Protein AF-A0A7S4PM64-F1 (afdb_monomer_lite)

Foldseek 3Di:
DVVQLVVLLVVDDADPALLRLCVLVVVPPLADNVVVVCLQVVQLVVCVVACCDPVHVVFDPPQDSRLVSLVVSCPDVVVPLVVQQVCQVPPCQCVDDVNDVHRDVSNSSNSNSVSSNVVSVVSGDPVPDDDDDDDDDDPDCDPDPVDRDVCVVCVPPD

Radius of gyration: 18.23 Å; chains: 1; bounding box: 45×46×38 Å

Secondary structure (DSSP, 8-state):
-HHHHHHHHHHSPPPSSHHHHHGGGGG-TT--HHHHHHHHHHHHHHHTTTSS-TTTT---TTS-HHHHHHHHHTT-SSS-HHHHHHHHHH-GGGGSTT--SSPPHHHHHHHHHHHHHHHHHHTS-GGG---S------S---SBTTB--HHHHTTT--

Sequence (158 aa):
WMRSLSKAMEETELPATLLDAVQPLERFPEIDMDILTFVVKSKSSEWQEVLHDPQHFNLPQSYRIDFAVCIHVYTLSDPPVFAIINREMFNRDRRQVGGGRSISPALGACLPYIKFLREALRALPQRFKYKGEARRGVKWVYPSPDHHNPTSHFKTGR

Organism: Guillardia theta (NCBI:txid55529)

pLDDT: mean 88.34, std 13.99, range [43.81, 98.62]

Structure (mmCIF, N/CA/C/O backbone):
data_AF-A0A7S4PM64-F1
#
_entry.id   AF-A0A7S4PM64-F1
#
loop_
_atom_site.group_PDB
_atom_site.id
_atom_site.type_symbol
_atom_site.label_atom_id
_atom_site.label_alt_id
_atom_site.label_comp_id
_atom_site.label_asym_id
_atom_site.label_entity_id
_atom_site.label_seq_id
_atom_site.pdbx_PDB_ins_code
_atom_site.Cartn_x
_atom_site.Cartn_y
_atom_site.Cartn_z
_atom_site.occupancy
_atom_site.B_iso_or_equiv
_atom_site.auth_seq_id
_atom_site.auth_comp_id
_atom_site.auth_asym_id
_atom_site.auth_atom_id
_atom_site.pdbx_PDB_model_num
ATOM 1 N N . TRP A 1 1 ? 21.235 0.755 -3.856 1.00 75.88 1 TRP A N 1
ATOM 2 C CA . TRP A 1 1 ? 19.833 0.331 -3.994 1.00 75.88 1 TRP A CA 1
ATOM 3 C C . TRP A 1 1 ? 19.060 0.504 -2.700 1.00 75.88 1 TRP A C 1
ATOM 5 O O . TRP A 1 1 ? 18.390 1.512 -2.602 1.00 75.88 1 TRP A O 1
ATOM 15 N N . MET A 1 2 ? 19.189 -0.376 -1.694 1.00 80.19 2 MET A N 1
ATOM 16 C CA . MET A 1 2 ? 18.400 -0.261 -0.452 1.00 80.19 2 MET A CA 1
ATOM 17 C C . MET A 1 2 ? 18.542 1.118 0.212 1.00 80.19 2 MET A C 1
ATOM 19 O O . MET A 1 2 ? 17.534 1.740 0.492 1.00 80.19 2 MET A O 1
ATOM 23 N N . ARG A 1 3 ? 19.767 1.658 0.333 1.00 82.88 3 ARG A N 1
ATOM 24 C CA . ARG A 1 3 ? 19.990 3.037 0.819 1.00 82.88 3 ARG A CA 1
ATOM 25 C C . ARG A 1 3 ? 19.279 4.106 -0.024 1.00 82.88 3 ARG A C 1
ATOM 27 O O . ARG A 1 3 ? 18.698 5.025 0.527 1.00 82.88 3 ARG A O 1
ATOM 34 N N . SER A 1 4 ? 19.319 3.977 -1.350 1.00 85.31 4 SER A N 1
ATOM 35 C CA . SER A 1 4 ? 18.677 4.908 -2.290 1.00 85.31 4 SER A CA 1
ATOM 36 C C . SER A 1 4 ? 17.152 4.860 -2.180 1.00 85.31 4 SER A C 1
ATOM 38 O O . SER A 1 4 ? 16.509 5.899 -2.182 1.00 85.31 4 SER A O 1
ATOM 40 N N . LEU A 1 5 ? 16.588 3.658 -2.039 1.00 86.44 5 LEU A N 1
ATOM 41 C CA . LEU A 1 5 ? 15.161 3.450 -1.819 1.00 86.44 5 LEU A CA 1
ATOM 42 C C . LEU A 1 5 ? 14.722 3.974 -0.451 1.00 86.44 5 LEU A C 1
ATOM 44 O O . LEU A 1 5 ? 13.712 4.658 -0.376 1.00 86.44 5 LEU A O 1
ATOM 48 N N . SER A 1 6 ? 15.481 3.697 0.614 1.00 88.44 6 SER A N 1
ATOM 49 C CA . SER A 1 6 ? 15.210 4.243 1.948 1.00 88.44 6 SER A CA 1
ATOM 50 C C . SER A 1 6 ? 15.202 5.767 1.929 1.00 88.44 6 SER A C 1
ATOM 52 O O . SER A 1 6 ? 14.233 6.357 2.387 1.00 88.44 6 SER A O 1
ATOM 54 N N . LYS A 1 7 ? 16.219 6.384 1.313 1.00 90.69 7 LYS A N 1
ATOM 55 C CA . LYS A 1 7 ? 16.294 7.837 1.150 1.00 90.69 7 LYS A CA 1
ATOM 56 C C . LYS A 1 7 ? 15.086 8.384 0.380 1.00 90.69 7 LYS A C 1
ATOM 58 O O . LYS A 1 7 ? 14.414 9.276 0.873 1.00 90.69 7 LYS A O 1
ATOM 63 N N . ALA A 1 8 ? 14.742 7.797 -0.766 1.00 91.31 8 ALA A N 1
ATOM 64 C CA . ALA A 1 8 ? 13.588 8.240 -1.549 1.00 91.31 8 ALA A CA 1
ATOM 65 C C . ALA A 1 8 ? 12.256 8.084 -0.790 1.00 91.31 8 ALA A C 1
ATOM 67 O O . ALA A 1 8 ? 11.382 8.940 -0.874 1.00 91.31 8 ALA A O 1
ATOM 68 N N . MET A 1 9 ? 12.105 7.014 -0.007 1.00 92.44 9 MET A N 1
ATOM 69 C CA . MET A 1 9 ? 10.951 6.797 0.873 1.00 92.44 9 MET A CA 1
ATOM 70 C C . MET A 1 9 ? 10.895 7.792 2.041 1.00 92.44 9 MET A C 1
ATOM 72 O O . MET A 1 9 ? 9.814 8.123 2.528 1.00 92.44 9 MET A O 1
ATOM 76 N N . GLU A 1 10 ? 12.044 8.234 2.548 1.00 93.12 10 GLU A N 1
ATOM 77 C CA . GLU A 1 10 ? 12.127 9.284 3.566 1.00 93.12 10 GLU A CA 1
ATOM 78 C C . GLU A 1 10 ? 11.727 10.638 2.973 1.00 93.12 10 GLU A C 1
ATOM 80 O O . GLU A 1 10 ? 10.870 11.299 3.554 1.00 93.12 10 GLU A O 1
ATOM 85 N N . GLU A 1 11 ? 12.249 10.973 1.789 1.00 94.62 11 GLU A N 1
ATOM 86 C CA . GLU A 1 11 ? 11.991 12.223 1.058 1.00 94.62 11 GLU A CA 1
ATOM 87 C C . GLU A 1 11 ? 10.564 12.337 0.496 1.00 94.62 11 GLU A C 1
ATOM 89 O O . GLU A 1 11 ? 10.039 13.439 0.387 1.00 94.62 11 GLU A O 1
ATOM 94 N N . THR A 1 12 ? 9.916 11.221 0.151 1.00 95.94 12 THR A N 1
ATOM 95 C CA . THR A 1 12 ? 8.521 11.220 -0.327 1.00 95.94 12 THR A CA 1
ATOM 96 C C . THR A 1 12 ? 7.596 11.682 0.791 1.00 95.94 12 THR A C 1
ATOM 98 O O . THR A 1 12 ? 7.616 11.081 1.856 1.00 95.94 12 THR A O 1
ATOM 101 N N . GLU A 1 13 ? 6.755 12.691 0.602 1.00 96.88 13 GLU A N 1
ATOM 102 C CA . GLU A 1 13 ? 5.792 13.100 1.632 1.00 96.88 13 GLU A CA 1
ATOM 103 C C . GLU A 1 13 ? 4.777 11.979 1.929 1.00 96.88 13 GLU A C 1
ATOM 105 O O . GLU A 1 13 ? 4.426 11.201 1.043 1.00 96.88 13 GLU A O 1
ATOM 110 N N . LEU A 1 14 ? 4.343 11.833 3.189 1.00 97.31 14 LEU A N 1
ATOM 111 C CA . LEU A 1 14 ? 3.277 10.881 3.516 1.00 97.31 14 LEU A CA 1
ATOM 112 C C . LEU A 1 14 ? 1.940 11.476 3.050 1.00 97.31 14 LEU A C 1
ATOM 114 O O . LEU A 1 14 ? 1.561 12.518 3.582 1.00 97.31 14 LEU A O 1
ATOM 118 N N . PRO A 1 15 ? 1.203 10.822 2.134 1.00 98.00 15 PRO A N 1
ATOM 119 C CA . PRO A 1 15 ? -0.078 11.347 1.677 1.00 98.00 15 PRO A CA 1
ATOM 120 C C . PRO A 1 15 ? -1.088 11.504 2.819 1.00 98.00 15 PRO A C 1
ATOM 122 O O . PRO A 1 15 ? -1.127 10.692 3.753 1.00 98.00 15 PRO A O 1
ATOM 125 N N . ALA A 1 16 ? -1.923 12.542 2.732 1.00 97.25 16 ALA A N 1
ATOM 126 C CA . ALA A 1 16 ? -2.950 12.814 3.730 1.00 97.25 16 ALA A CA 1
ATOM 127 C C . ALA A 1 16 ? -4.062 11.762 3.691 1.00 97.25 16 ALA A C 1
ATOM 129 O O . ALA A 1 16 ? -4.525 11.351 4.753 1.00 97.25 16 ALA A O 1
ATOM 130 N N . THR A 1 17 ? -4.431 11.272 2.505 1.00 98.25 17 THR A N 1
ATOM 131 C CA . THR A 1 17 ? -5.464 10.242 2.310 1.00 98.25 17 THR A CA 1
ATOM 132 C C . THR A 1 17 ? -4.972 9.077 1.451 1.00 98.25 17 THR A C 1
ATOM 134 O O . THR A 1 17 ? -3.955 9.175 0.760 1.00 98.25 17 THR A O 1
ATOM 137 N N . LEU A 1 18 ? -5.707 7.959 1.462 1.00 98.38 18 LEU A N 1
ATOM 138 C CA . LEU A 1 18 ? -5.435 6.852 0.537 1.00 98.38 18 LEU A CA 1
ATOM 139 C C . LEU A 1 18 ? -5.659 7.256 -0.928 1.00 98.38 18 LEU A C 1
ATOM 141 O O . LEU A 1 18 ? -4.922 6.790 -1.792 1.00 98.38 18 LEU A O 1
ATOM 145 N N . LEU A 1 19 ? -6.631 8.131 -1.211 1.00 98.19 19 LEU A N 1
ATOM 146 C CA . LEU A 1 19 ? -6.881 8.628 -2.569 1.00 98.19 19 LEU A CA 1
ATOM 147 C C . LEU A 1 19 ? -5.667 9.393 -3.111 1.00 98.19 19 LEU A C 1
ATOM 149 O O . LEU A 1 19 ? -5.223 9.117 -4.223 1.00 98.19 19 LEU A O 1
ATOM 153 N N . ASP A 1 20 ? -5.058 10.250 -2.290 1.00 98.31 20 ASP A N 1
ATOM 154 C CA . ASP A 1 20 ? -3.814 10.946 -2.649 1.00 98.31 20 ASP A CA 1
ATOM 155 C C . ASP A 1 20 ? -2.657 9.960 -2.865 1.00 98.31 20 ASP A C 1
ATOM 157 O O . ASP A 1 20 ? -1.811 10.147 -3.738 1.00 98.31 20 ASP A O 1
ATOM 161 N N . ALA A 1 21 ? -2.615 8.878 -2.080 1.00 98.31 21 ALA A N 1
ATOM 162 C CA . ALA A 1 21 ? -1.576 7.862 -2.193 1.00 98.31 21 ALA A CA 1
ATOM 163 C C . ALA A 1 21 ? -1.682 7.029 -3.480 1.00 98.31 21 ALA A C 1
ATOM 165 O O . ALA A 1 21 ? -0.654 6.574 -3.984 1.00 98.31 21 ALA A O 1
ATOM 166 N N . VAL A 1 22 ? -2.897 6.812 -4.001 1.00 98.12 22 VAL A N 1
ATOM 167 C CA . VAL A 1 22 ? -3.123 6.060 -5.247 1.00 98.12 22 VAL A CA 1
ATOM 168 C C . VAL A 1 22 ? -3.148 6.937 -6.494 1.00 98.12 22 VAL A C 1
ATOM 170 O O . VAL A 1 22 ? -2.935 6.402 -7.574 1.00 98.12 22 VAL A O 1
ATOM 173 N N . GLN A 1 23 ? -3.371 8.250 -6.379 1.00 98.06 23 GLN A N 1
ATOM 174 C CA . GLN A 1 23 ? -3.487 9.152 -7.533 1.00 98.06 23 GLN A CA 1
ATOM 175 C C . GLN A 1 23 ? -2.317 9.020 -8.530 1.00 98.06 23 GLN A C 1
ATOM 177 O O . GLN A 1 23 ? -2.584 8.840 -9.718 1.00 98.06 23 GLN A O 1
ATOM 182 N N . PRO A 1 24 ? -1.039 8.95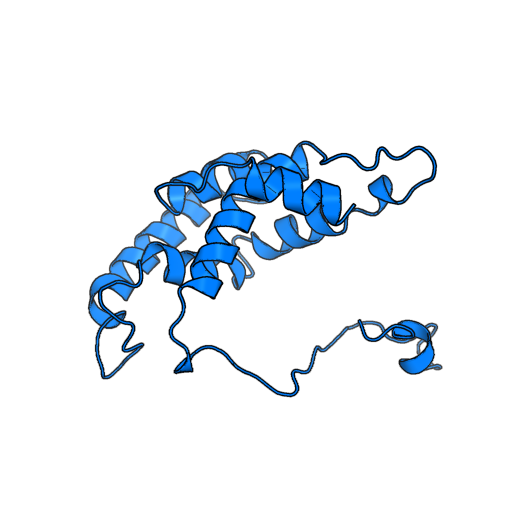9 -8.101 1.00 98.12 24 PRO A N 1
ATOM 183 C CA . PRO A 1 24 ? 0.079 8.831 -9.038 1.00 98.12 24 PRO A CA 1
ATOM 184 C C . PRO A 1 24 ? 0.120 7.498 -9.796 1.00 98.12 24 PRO A C 1
ATOM 186 O O . PRO A 1 24 ? 0.922 7.344 -10.721 1.00 98.12 24 PRO A O 1
ATOM 189 N N . LEU A 1 25 ? -0.698 6.517 -9.402 1.00 97.75 25 LEU A N 1
ATOM 190 C CA . LEU A 1 25 ? -0.805 5.233 -10.082 1.00 97.75 25 LEU A CA 1
ATOM 191 C C . LEU A 1 25 ? -1.595 5.318 -11.400 1.00 97.75 25 LEU A C 1
ATOM 193 O O . LEU A 1 25 ? -1.493 4.393 -12.200 1.00 97.75 25 LEU A O 1
ATOM 197 N N . GLU A 1 26 ? -2.277 6.434 -11.683 1.00 97.31 26 GLU A N 1
ATOM 198 C CA . GLU A 1 26 ? -2.982 6.689 -12.956 1.00 97.31 26 GLU A CA 1
ATOM 199 C C . GLU A 1 26 ? -2.088 6.526 -14.197 1.00 97.31 26 GLU A C 1
ATOM 201 O O . GLU A 1 26 ? -2.549 6.244 -15.298 1.00 97.31 26 GLU A O 1
ATOM 206 N N . ARG A 1 27 ? -0.771 6.671 -14.018 1.00 96.81 27 ARG A N 1
ATOM 207 C CA . ARG A 1 27 ? 0.229 6.477 -15.073 1.00 96.81 27 ARG A CA 1
ATOM 208 C C . ARG A 1 27 ? 0.323 5.036 -15.585 1.00 96.81 27 ARG A C 1
ATOM 210 O O . ARG A 1 27 ? 1.017 4.803 -16.576 1.00 96.81 27 ARG A O 1
ATOM 217 N N . PHE A 1 28 ? -0.195 4.065 -14.832 1.00 97.25 28 PHE A N 1
ATOM 218 C CA . PHE A 1 28 ? -0.090 2.648 -15.157 1.00 97.25 28 PHE A CA 1
ATOM 219 C C . PHE A 1 28 ? -1.366 2.235 -15.893 1.00 97.25 28 PHE A C 1
ATOM 221 O O . PHE A 1 28 ? -2.425 2.224 -15.271 1.00 97.25 28 PHE A O 1
ATOM 228 N N . PRO A 1 29 ? -1.292 1.882 -17.189 1.00 96.38 29 PRO A N 1
ATOM 229 C CA . PRO A 1 29 ? -2.4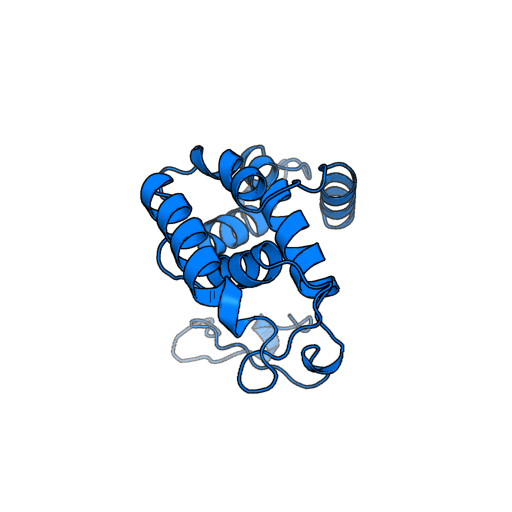79 1.554 -17.979 1.00 96.38 29 PRO A CA 1
ATOM 230 C C . PRO A 1 29 ? -3.229 0.317 -17.466 1.00 96.38 29 PRO A C 1
ATOM 232 O O . PRO A 1 29 ? -4.369 0.091 -17.851 1.00 96.38 29 PRO A O 1
ATOM 235 N N . GLU A 1 30 ? -2.599 -0.501 -16.620 1.00 96.56 30 GLU A N 1
ATOM 236 C CA . GLU A 1 30 ? -3.227 -1.665 -15.995 1.00 96.56 30 GLU A CA 1
ATOM 237 C C . GLU A 1 30 ? -4.077 -1.317 -14.761 1.00 96.56 30 GLU A C 1
ATOM 239 O O . GLU A 1 30 ? -4.707 -2.211 -14.198 1.00 96.56 30 GLU A O 1
ATOM 244 N N . ILE A 1 31 ? -4.076 -0.057 -14.307 1.00 96.62 31 ILE A N 1
ATOM 245 C CA . ILE A 1 31 ? -4.942 0.415 -13.222 1.00 96.62 31 ILE A CA 1
ATOM 246 C C . ILE A 1 31 ? -6.077 1.230 -13.818 1.00 96.62 31 ILE A C 1
ATOM 248 O O . ILE A 1 31 ? -5.887 2.351 -14.286 1.00 96.62 31 ILE A O 1
ATOM 252 N N . ASP A 1 32 ? -7.281 0.686 -13.704 1.00 97.50 32 ASP A N 1
ATOM 253 C CA . ASP A 1 32 ? -8.498 1.466 -13.845 1.00 97.50 32 ASP A CA 1
ATOM 254 C C . ASP A 1 32 ? -8.693 2.314 -12.574 1.00 97.50 32 ASP A C 1
ATOM 256 O O . ASP A 1 32 ? -8.976 1.800 -11.484 1.00 97.50 32 ASP A O 1
ATOM 260 N N . MET A 1 33 ? -8.479 3.625 -12.704 1.00 97.62 33 MET A N 1
ATOM 261 C CA . MET A 1 33 ? -8.570 4.563 -11.583 1.00 97.62 33 MET A CA 1
ATOM 262 C C . MET A 1 33 ? -10.003 4.762 -11.085 1.00 97.62 33 MET A C 1
ATOM 264 O O . MET A 1 33 ? -10.180 5.070 -9.901 1.00 97.62 33 MET A O 1
ATOM 268 N N . ASP A 1 34 ? -11.016 4.550 -11.927 1.00 97.94 34 ASP A N 1
ATOM 269 C CA . ASP A 1 34 ? -12.418 4.657 -11.525 1.00 97.94 34 ASP A CA 1
ATOM 270 C C . ASP A 1 34 ? -12.801 3.460 -10.655 1.00 97.94 34 ASP A C 1
ATOM 272 O O . ASP A 1 34 ? -13.354 3.636 -9.564 1.00 97.94 34 ASP A O 1
ATOM 276 N N . ILE A 1 35 ? -12.405 2.251 -11.070 1.00 97.69 35 ILE A N 1
ATOM 277 C CA . ILE A 1 35 ? -12.575 1.032 -10.269 1.00 97.69 35 ILE A CA 1
ATOM 278 C C . ILE A 1 35 ? -11.803 1.149 -8.953 1.00 97.69 35 ILE A C 1
ATOM 280 O O . ILE A 1 35 ? -12.364 0.894 -7.885 1.00 97.69 35 ILE A O 1
ATOM 284 N N . LEU A 1 36 ? -10.537 1.578 -8.989 1.00 98.19 36 LEU A N 1
ATOM 285 C CA . LEU A 1 36 ? -9.732 1.730 -7.776 1.00 98.19 36 LEU A CA 1
ATOM 286 C C . LEU A 1 36 ? -10.344 2.750 -6.807 1.00 98.19 36 LEU A C 1
ATOM 288 O O . LEU A 1 36 ? -10.457 2.477 -5.609 1.00 98.19 36 LEU A O 1
ATOM 292 N N . THR A 1 37 ? -10.792 3.898 -7.312 1.00 98.06 37 THR A N 1
ATOM 293 C CA . THR A 1 37 ? -11.452 4.924 -6.495 1.00 98.06 37 THR A CA 1
ATOM 294 C C . THR A 1 37 ? -12.765 4.411 -5.910 1.00 98.06 37 THR A C 1
ATOM 296 O O . THR A 1 37 ? -13.056 4.664 -4.737 1.00 98.06 37 THR A O 1
ATOM 299 N N . PHE A 1 38 ? -13.551 3.673 -6.697 1.00 98.19 38 PHE A N 1
ATOM 300 C CA . PHE A 1 38 ? -14.783 3.046 -6.232 1.00 98.19 38 PHE A CA 1
ATOM 301 C C . PHE A 1 38 ? -14.513 2.044 -5.105 1.00 98.19 38 PHE A C 1
ATOM 303 O O . PHE A 1 38 ? -15.152 2.135 -4.058 1.00 98.19 38 PHE A O 1
ATOM 310 N N . VAL A 1 39 ? -13.532 1.150 -5.270 1.00 98.19 39 VAL A N 1
ATOM 311 C CA . VAL A 1 39 ? -13.133 0.174 -4.242 1.00 98.19 39 VAL A CA 1
ATOM 312 C C . VAL A 1 39 ? -12.723 0.878 -2.952 1.00 98.19 39 VAL A C 1
ATOM 314 O O . VAL A 1 39 ? -13.204 0.507 -1.882 1.00 98.19 39 VAL A O 1
ATOM 317 N N . VAL A 1 40 ? -11.883 1.917 -3.043 1.00 98.31 40 VAL A N 1
ATOM 318 C CA . VAL A 1 40 ? -11.449 2.692 -1.871 1.00 98.31 40 VAL A CA 1
ATOM 319 C C . VAL A 1 40 ? -12.652 3.291 -1.143 1.00 98.31 40 VAL A C 1
ATOM 321 O O . VAL A 1 40 ? -12.803 3.084 0.058 1.00 98.31 40 VAL A O 1
ATOM 324 N N . LYS A 1 41 ? -13.547 3.985 -1.856 1.00 98.12 41 LYS A N 1
ATOM 325 C CA . LYS A 1 41 ? -14.719 4.634 -1.247 1.00 98.12 41 LYS A CA 1
ATOM 326 C C . LYS A 1 41 ? -15.711 3.627 -0.668 1.00 98.12 41 LYS A C 1
ATOM 328 O O . LYS A 1 41 ? -16.176 3.808 0.455 1.00 98.12 41 LYS A O 1
ATOM 333 N N . SER A 1 42 ? -16.018 2.570 -1.418 1.00 97.56 42 SER A N 1
ATOM 334 C CA . SER A 1 42 ? -16.960 1.531 -1.004 1.00 97.56 42 SER A CA 1
ATOM 335 C C . SER A 1 42 ? -16.467 0.818 0.254 1.00 97.56 42 SER A C 1
ATOM 337 O O . SER A 1 42 ? -17.219 0.715 1.221 1.00 97.56 42 SER A O 1
ATOM 339 N N . LYS A 1 43 ? -15.187 0.422 0.298 1.00 97.56 43 LYS A N 1
ATOM 340 C CA . LYS A 1 43 ? -14.613 -0.235 1.479 1.00 97.56 43 LYS A CA 1
ATOM 341 C C . LYS A 1 43 ? -14.455 0.694 2.670 1.00 97.56 43 LYS A C 1
ATOM 343 O O . LYS A 1 43 ? -14.706 0.259 3.789 1.00 97.56 43 LYS A O 1
ATOM 348 N N . SER A 1 44 ? -14.116 1.964 2.454 1.00 97.25 44 SER A N 1
ATOM 349 C CA . SER A 1 44 ? -14.147 2.951 3.535 1.00 97.25 44 SER A CA 1
ATOM 350 C C . SER A 1 44 ? -15.556 3.098 4.118 1.00 97.25 44 SER A C 1
ATOM 352 O O 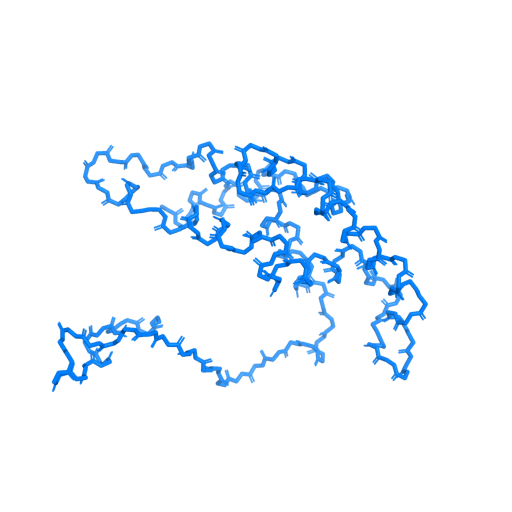. SER A 1 44 ? -15.706 3.110 5.331 1.00 97.25 44 SER A O 1
ATOM 354 N N . SER A 1 45 ? -16.605 3.142 3.293 1.00 97.25 45 SER A N 1
ATOM 355 C CA . SER A 1 45 ? -17.979 3.215 3.809 1.00 97.25 45 SER A CA 1
ATOM 356 C C . SER A 1 45 ? -18.389 1.944 4.558 1.00 97.25 45 SER A C 1
ATOM 358 O O . SER A 1 45 ? -18.965 2.037 5.635 1.00 97.25 45 SER A O 1
ATOM 360 N N . GLU A 1 46 ? -18.082 0.764 4.012 1.00 96.25 46 GLU A N 1
ATOM 361 C CA . GLU A 1 46 ? -18.400 -0.531 4.631 1.00 96.25 46 GLU A CA 1
ATOM 362 C C . GLU A 1 46 ? -17.720 -0.687 5.996 1.00 96.25 46 GLU A C 1
ATOM 364 O O . GLU A 1 46 ? -18.320 -1.176 6.949 1.00 96.25 46 GLU A O 1
ATOM 369 N N . TRP A 1 47 ? -16.454 -0.279 6.104 1.00 97.38 47 TRP A N 1
ATOM 370 C CA . TRP A 1 47 ? -15.665 -0.514 7.312 1.00 97.38 47 TRP A CA 1
ATOM 371 C C . TRP A 1 47 ? -15.791 0.575 8.363 1.00 97.38 47 TRP A C 1
ATOM 373 O O . TRP A 1 47 ? -15.352 0.358 9.490 1.00 97.38 47 TRP A O 1
ATOM 383 N N . GLN A 1 48 ? -16.420 1.706 8.048 1.00 94.75 48 GLN A N 1
ATOM 384 C CA . GLN A 1 48 ? -16.576 2.816 8.985 1.00 94.75 48 GLN A CA 1
ATOM 385 C C . GLN A 1 48 ? -17.247 2.393 10.298 1.00 94.75 48 GLN A C 1
ATOM 387 O O . GLN A 1 48 ? -16.851 2.864 11.363 1.00 94.75 48 GLN A O 1
ATOM 392 N N . GLU A 1 49 ? -18.205 1.470 10.233 1.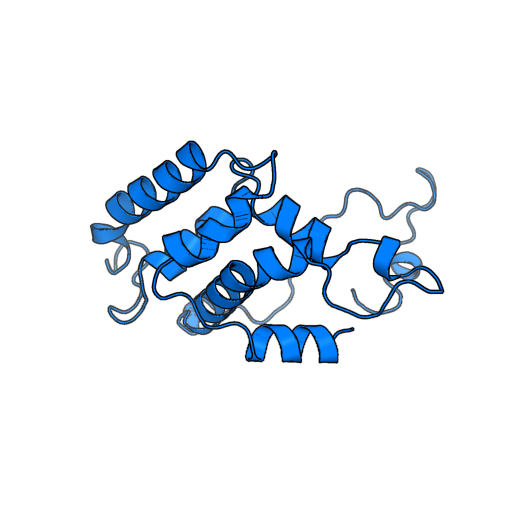00 89.69 49 GLU A N 1
ATOM 393 C CA . GLU A 1 49 ? -18.959 1.007 11.402 1.00 89.69 49 GLU A CA 1
ATOM 394 C C . GLU A 1 49 ? -18.306 -0.191 12.107 1.00 89.69 49 GLU A C 1
ATOM 396 O O . GLU A 1 49 ? -18.461 -0.357 13.315 1.00 89.69 49 GLU A O 1
ATOM 401 N N . VAL A 1 50 ? -17.524 -1.005 11.387 1.00 95.19 50 VAL A N 1
ATOM 402 C CA . VAL A 1 50 ? -16.989 -2.277 11.911 1.00 95.19 50 VAL A CA 1
ATOM 403 C C . VAL A 1 50 ? -15.500 -2.239 12.265 1.00 95.19 50 VAL A C 1
ATOM 405 O O . VAL A 1 50 ? -15.012 -3.118 12.976 1.00 95.19 50 VAL A O 1
ATOM 408 N N . LEU A 1 51 ? -14.744 -1.233 11.805 1.00 95.81 51 LEU A N 1
ATOM 409 C CA . LEU A 1 51 ? -13.291 -1.156 12.016 1.00 95.81 51 LEU A CA 1
ATOM 410 C C . LEU A 1 51 ? -12.918 -1.147 13.503 1.00 95.81 51 LEU A C 1
ATOM 412 O O . LEU A 1 51 ? -11.940 -1.775 13.916 1.00 95.81 51 LEU A O 1
ATOM 416 N N . HIS A 1 52 ? -13.714 -0.446 14.305 1.00 96.06 52 HIS A N 1
ATOM 417 C CA . HIS A 1 52 ? -13.476 -0.258 15.734 1.00 96.06 52 HIS A CA 1
ATOM 418 C C . HIS A 1 52 ? -14.377 -1.117 16.620 1.00 96.06 52 HIS A C 1
ATOM 420 O O . HIS A 1 52 ? -14.224 -1.099 17.841 1.00 96.06 52 HIS A O 1
ATOM 426 N N . ASP A 1 53 ? -15.297 -1.873 16.022 1.00 95.62 53 ASP A N 1
ATOM 427 C CA . ASP A 1 53 ? -16.214 -2.735 16.754 1.00 95.62 53 ASP A CA 1
ATOM 428 C C . ASP A 1 53 ? -15.440 -3.894 17.419 1.00 95.62 53 ASP A C 1
ATOM 430 O O . ASP A 1 53 ? -14.739 -4.643 16.723 1.00 95.62 53 ASP A O 1
ATOM 434 N N . PRO A 1 54 ? -15.556 -4.075 18.751 1.00 93.44 54 PRO A N 1
ATOM 435 C CA . PRO A 1 54 ? -14.960 -5.192 19.478 1.00 93.44 54 PRO A CA 1
ATOM 436 C C . PRO A 1 54 ? -15.328 -6.586 18.956 1.00 93.44 54 PRO A C 1
ATOM 438 O O . PRO A 1 54 ? -14.556 -7.519 19.181 1.00 93.44 54 PRO A O 1
ATOM 441 N N . GLN A 1 55 ? -16.473 -6.734 18.282 1.00 94.75 55 GLN A N 1
ATOM 442 C CA . GLN A 1 55 ? -16.938 -7.999 17.700 1.00 94.75 55 GLN A CA 1
ATOM 443 C C . GLN A 1 55 ? -16.365 -8.276 16.300 1.00 94.75 55 GLN A C 1
ATOM 445 O O . GLN A 1 55 ? -16.481 -9.395 15.804 1.00 94.75 55 GLN A O 1
ATOM 450 N N . HIS A 1 56 ? -15.716 -7.284 15.686 1.00 94.31 56 HIS A N 1
ATOM 451 C CA . HIS A 1 56 ? -15.127 -7.370 14.352 1.00 94.31 56 HIS A CA 1
ATOM 452 C C . HIS A 1 56 ? -13.602 -7.178 14.417 1.00 94.31 56 HIS A C 1
ATOM 454 O O . HIS A 1 56 ? -12.886 -7.974 15.028 1.00 94.31 56 HIS A O 1
ATOM 460 N N . PHE A 1 57 ? -13.067 -6.131 13.780 1.00 93.19 57 PHE A N 1
ATOM 461 C CA . PHE A 1 57 ? -11.626 -5.874 13.737 1.00 93.19 57 PHE A CA 1
ATOM 462 C C . PHE A 1 57 ? -11.084 -5.356 15.076 1.00 93.19 57 PHE A C 1
ATOM 464 O O . PHE A 1 57 ? -9.896 -5.527 15.379 1.00 93.19 57 PHE A O 1
ATOM 471 N N . ASN A 1 58 ? -11.938 -4.725 15.892 1.00 95.94 58 ASN A N 1
ATOM 472 C CA . ASN A 1 58 ? -11.608 -4.195 17.214 1.00 95.94 58 ASN A CA 1
ATOM 473 C C . ASN A 1 58 ? -10.454 -3.163 17.192 1.00 95.94 58 ASN A C 1
ATOM 475 O O . ASN A 1 58 ? -9.808 -2.929 18.212 1.00 95.94 58 ASN A O 1
ATOM 479 N N . LEU A 1 59 ? -10.091 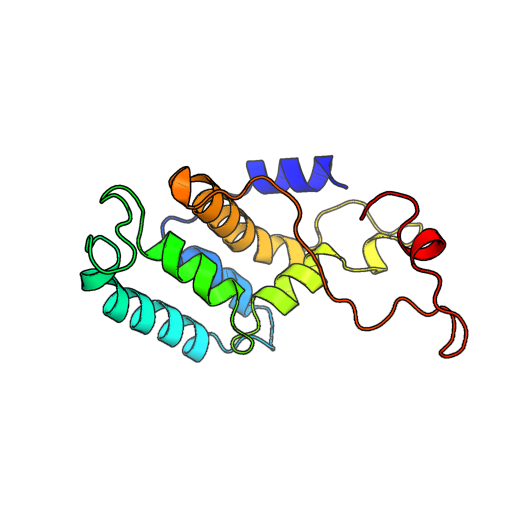-2.575 16.046 1.00 96.19 59 LEU A N 1
ATOM 480 C CA . LEU A 1 59 ? -8.928 -1.682 15.954 1.00 96.19 59 LEU A CA 1
ATOM 481 C C . LEU A 1 59 ? -9.134 -0.426 16.818 1.00 96.19 59 LEU A C 1
ATOM 483 O O . LEU A 1 59 ? -10.262 0.043 16.961 1.00 96.19 59 LEU A O 1
ATOM 487 N N . PRO A 1 60 ? -8.070 0.149 17.410 1.00 95.75 60 PRO A N 1
ATOM 488 C CA . PRO A 1 60 ? -8.216 1.340 18.238 1.00 95.75 60 PRO A CA 1
ATOM 489 C C . PRO A 1 60 ? -8.746 2.509 17.403 1.00 95.75 60 PRO A C 1
ATOM 491 O O . PRO A 1 60 ? -8.425 2.609 16.223 1.00 95.75 60 PRO A O 1
ATOM 494 N N . GLN A 1 61 ? -9.487 3.425 18.031 1.00 94.19 61 GLN A N 1
ATOM 495 C CA . GLN A 1 61 ? -10.050 4.624 17.382 1.00 94.19 61 GLN A CA 1
ATOM 496 C C . GLN A 1 61 ? -8.985 5.526 16.729 1.00 94.19 61 GLN A C 1
ATOM 498 O O . GLN A 1 61 ? -9.279 6.319 15.845 1.00 94.19 61 GLN A O 1
ATOM 503 N N . SER A 1 62 ? -7.722 5.402 17.147 1.00 94.81 62 SER A N 1
ATOM 504 C CA . SER A 1 62 ? -6.588 6.097 16.531 1.00 94.81 62 SER A CA 1
ATOM 505 C C . SER A 1 62 ? -6.110 5.469 15.216 1.00 94.81 62 SER A C 1
ATOM 507 O O . SER A 1 62 ? -5.329 6.091 14.494 1.00 94.81 62 SER A O 1
ATOM 509 N N . TYR A 1 63 ? -6.527 4.240 14.895 1.00 96.75 63 TYR A N 1
ATOM 510 C CA . TYR A 1 63 ? -6.153 3.577 13.652 1.00 96.75 63 TYR A CA 1
ATOM 511 C C . TYR A 1 63 ? -7.047 4.054 12.510 1.00 96.75 63 TYR A C 1
ATOM 513 O O . TYR A 1 63 ? -8.263 3.909 12.543 1.00 96.75 63 TYR A O 1
ATOM 521 N N . ARG A 1 64 ? -6.433 4.624 11.478 1.00 96.81 64 ARG A N 1
ATOM 522 C CA . ARG A 1 64 ? -7.148 5.277 10.380 1.00 96.81 64 ARG A CA 1
ATOM 523 C C . ARG A 1 64 ? -7.814 4.255 9.461 1.00 96.81 64 ARG A C 1
ATOM 525 O O . ARG A 1 64 ? -7.175 3.285 9.058 1.00 96.81 64 ARG A O 1
ATOM 532 N N . ILE A 1 65 ? -9.041 4.535 9.028 1.00 97.69 65 ILE A N 1
ATOM 533 C CA . ILE A 1 65 ? -9.743 3.687 8.056 1.00 97.69 65 ILE A CA 1
ATOM 534 C C . ILE A 1 65 ? -8.981 3.537 6.739 1.00 97.69 65 ILE A C 1
ATOM 536 O O . ILE A 1 65 ? -8.804 2.422 6.256 1.00 97.69 65 ILE A O 1
ATOM 540 N N . ASP A 1 66 ? -8.401 4.627 6.238 1.00 98.12 66 ASP A N 1
ATOM 541 C CA . ASP A 1 66 ? -7.566 4.607 5.037 1.00 98.12 66 ASP A CA 1
ATOM 542 C C . ASP A 1 66 ? -6.389 3.632 5.148 1.00 98.12 66 ASP A C 1
ATOM 544 O O . ASP A 1 66 ? -5.987 3.035 4.154 1.00 98.12 66 ASP A O 1
ATOM 548 N N . PHE A 1 67 ? -5.824 3.441 6.345 1.00 98.44 67 PHE A N 1
ATOM 549 C CA . PHE A 1 67 ? -4.740 2.478 6.547 1.00 98.44 67 PHE A CA 1
ATOM 550 C C . PHE A 1 67 ? -5.238 1.041 6.389 1.00 98.44 67 PHE A C 1
ATOM 552 O O . PHE A 1 67 ? -4.573 0.234 5.738 1.00 98.44 67 PHE A O 1
ATOM 559 N N . ALA A 1 68 ? -6.426 0.735 6.914 1.00 98.12 68 ALA A N 1
ATOM 560 C CA . ALA A 1 68 ? -7.045 -0.575 6.745 1.00 98.12 68 ALA A CA 1
ATOM 561 C C . ALA A 1 68 ? -7.365 -0.847 5.267 1.00 98.12 68 ALA A C 1
ATOM 563 O O . ALA A 1 68 ? -6.989 -1.889 4.727 1.00 98.12 68 ALA A O 1
ATOM 564 N N . VAL A 1 69 ? -7.992 0.121 4.593 1.00 98.44 69 VAL A N 1
ATOM 565 C CA . VAL A 1 69 ? -8.354 0.008 3.174 1.00 98.44 69 VAL A CA 1
ATOM 566 C C . VAL A 1 69 ? -7.108 -0.052 2.288 1.00 98.44 69 VAL A C 1
ATOM 568 O O . VAL A 1 69 ? -7.091 -0.801 1.317 1.00 98.44 69 VAL A O 1
ATOM 571 N N . CYS A 1 70 ? -6.019 0.636 2.642 1.00 98.62 70 CYS A N 1
ATOM 572 C CA . CYS A 1 70 ? -4.746 0.536 1.925 1.00 98.62 70 CYS A CA 1
ATOM 573 C C . CYS A 1 70 ? -4.213 -0.900 1.929 1.00 98.62 70 CYS A C 1
ATOM 575 O O . CYS A 1 70 ? -3.869 -1.435 0.876 1.00 98.62 70 CYS A O 1
ATOM 577 N N . ILE A 1 71 ? -4.200 -1.550 3.098 1.00 98.38 71 ILE A N 1
ATOM 578 C CA . ILE A 1 71 ? -3.775 -2.950 3.218 1.00 98.38 71 ILE A CA 1
ATOM 579 C C . ILE A 1 71 ? -4.682 -3.853 2.376 1.00 98.38 71 ILE A C 1
ATOM 581 O O . ILE A 1 71 ? -4.173 -4.730 1.684 1.00 98.38 71 ILE A O 1
ATOM 585 N N . HIS A 1 72 ? -5.997 -3.618 2.392 1.00 98.25 72 HIS A N 1
ATOM 586 C CA . HIS A 1 72 ? -6.952 -4.367 1.574 1.00 98.25 72 HIS A CA 1
ATOM 587 C C . HIS A 1 72 ? -6.691 -4.213 0.073 1.00 98.25 72 HIS A C 1
ATOM 589 O O . HIS A 1 72 ? -6.571 -5.209 -0.629 1.00 98.25 72 HIS A O 1
ATOM 595 N N . VAL A 1 73 ? -6.535 -2.983 -0.419 1.00 98.38 73 VAL A N 1
ATOM 596 C CA . VAL A 1 73 ? -6.232 -2.715 -1.834 1.00 98.38 73 VAL A CA 1
ATOM 597 C C . VAL A 1 73 ? -4.951 -3.434 -2.268 1.00 98.38 73 VAL A C 1
ATOM 599 O O . VAL A 1 73 ? -4.886 -3.969 -3.372 1.00 98.38 73 VAL A O 1
ATOM 602 N N . TYR A 1 74 ? -3.946 -3.525 -1.393 1.00 98.44 74 TYR A N 1
ATOM 603 C CA . TYR A 1 74 ? -2.699 -4.233 -1.688 1.00 98.44 74 TYR A CA 1
ATOM 604 C C . TYR A 1 74 ? -2.846 -5.766 -1.757 1.00 98.44 74 TYR A C 1
ATOM 606 O O . TYR A 1 74 ? -1.905 -6.452 -2.150 1.00 98.44 74 TYR A O 1
ATOM 614 N N . THR A 1 75 ? -3.984 -6.345 -1.371 1.00 97.50 75 THR A N 1
ATOM 615 C CA . THR A 1 75 ? -4.219 -7.796 -1.474 1.00 97.50 75 THR A CA 1
ATOM 616 C C . THR A 1 75 ? -5.164 -8.183 -2.608 1.00 97.50 75 THR A C 1
ATOM 618 O O . THR A 1 75 ? -5.335 -9.375 -2.870 1.00 97.50 75 THR A O 1
ATOM 621 N N . LEU A 1 76 ? -5.751 -7.208 -3.307 1.00 96.94 76 LEU A N 1
ATOM 622 C CA . LEU A 1 76 ? -6.660 -7.458 -4.420 1.00 96.94 76 LEU A CA 1
ATOM 623 C C . LEU A 1 76 ? -5.915 -7.913 -5.674 1.00 96.94 76 LEU A C 1
ATOM 625 O O . LEU A 1 76 ? -4.813 -7.459 -5.972 1.00 96.94 76 LEU A O 1
ATOM 629 N N . SER A 1 77 ? -6.547 -8.808 -6.434 1.00 94.50 77 SER A N 1
ATOM 630 C CA . SER A 1 77 ? -6.085 -9.153 -7.786 1.00 94.50 77 SER A CA 1
ATOM 631 C C . SER A 1 77 ? -6.509 -8.113 -8.821 1.00 94.50 77 SER A C 1
ATOM 633 O O . SER A 1 77 ? -5.806 -7.930 -9.808 1.00 94.50 77 SER A O 1
ATOM 635 N N . ASP A 1 78 ? -7.626 -7.433 -8.568 1.00 93.69 78 ASP A N 1
ATOM 636 C CA . ASP A 1 78 ? -8.175 -6.366 -9.392 1.00 93.69 78 ASP A CA 1
ATOM 637 C C . ASP A 1 78 ? -8.818 -5.316 -8.464 1.00 93.69 78 ASP A C 1
ATOM 639 O O . ASP A 1 78 ? -9.687 -5.686 -7.665 1.00 93.69 78 ASP A O 1
ATOM 643 N N . PRO A 1 79 ? -8.360 -4.051 -8.467 1.00 95.19 79 PRO A N 1
ATOM 644 C CA . PRO A 1 79 ? -7.241 -3.511 -9.247 1.00 95.19 79 PRO A CA 1
ATOM 645 C C . PRO A 1 79 ? -5.872 -4.084 -8.811 1.00 95.19 79 PRO A C 1
ATOM 647 O O . PRO A 1 79 ? -5.618 -4.237 -7.612 1.00 95.19 79 PRO A O 1
ATOM 650 N N . PRO A 1 80 ? -4.939 -4.365 -9.746 1.00 96.62 80 PRO A N 1
ATOM 651 C CA . PRO A 1 80 ? -3.704 -5.114 -9.478 1.00 96.62 80 PRO A CA 1
ATOM 652 C C . PRO A 1 80 ? -2.572 -4.254 -8.874 1.00 96.62 80 PRO A C 1
ATOM 654 O O . PRO A 1 80 ? -1.408 -4.344 -9.284 1.00 96.62 80 PRO A O 1
ATOM 657 N N . VAL A 1 81 ? -2.877 -3.425 -7.869 1.00 97.50 81 VAL A N 1
ATOM 658 C CA . VAL A 1 81 ? -1.927 -2.466 -7.264 1.00 97.50 81 VAL A CA 1
ATOM 659 C C . VAL A 1 81 ? -0.659 -3.164 -6.758 1.00 97.50 81 VAL A C 1
ATOM 661 O O . VAL A 1 81 ? 0.462 -2.712 -7.014 1.00 97.50 81 VAL A O 1
ATOM 664 N N . PHE A 1 82 ? -0.804 -4.316 -6.099 1.00 97.06 82 PHE A N 1
ATOM 665 C CA . PHE A 1 82 ? 0.339 -5.083 -5.596 1.00 97.06 82 PHE A CA 1
ATOM 666 C C . PHE A 1 82 ? 1.253 -5.587 -6.715 1.00 97.06 82 PHE A C 1
ATOM 668 O O . PHE A 1 82 ? 2.470 -5.657 -6.533 1.00 97.06 82 PHE A O 1
ATOM 675 N N . ALA A 1 83 ? 0.692 -5.960 -7.868 1.00 96.00 83 ALA A N 1
ATOM 676 C CA . ALA A 1 83 ? 1.457 -6.520 -8.971 1.00 96.00 83 ALA A CA 1
ATOM 677 C C . ALA A 1 83 ? 2.370 -5.450 -9.574 1.00 96.00 83 ALA A C 1
ATOM 679 O O . ALA A 1 83 ? 3.560 -5.701 -9.780 1.00 96.00 83 ALA A O 1
ATOM 680 N N . ILE A 1 84 ? 1.840 -4.240 -9.760 1.00 96.00 84 ILE A N 1
ATOM 681 C CA . ILE A 1 84 ? 2.589 -3.084 -10.261 1.00 96.00 84 ILE A CA 1
ATOM 682 C C . ILE A 1 84 ? 3.679 -2.685 -9.279 1.00 96.00 84 ILE A C 1
ATOM 684 O O . ILE A 1 84 ? 4.844 -2.609 -9.663 1.00 96.00 84 ILE A O 1
ATOM 688 N N . ILE A 1 85 ? 3.344 -2.512 -7.999 1.00 95.69 85 ILE A N 1
ATOM 689 C CA . ILE A 1 85 ? 4.329 -2.130 -6.981 1.00 95.69 85 ILE A CA 1
ATOM 690 C C . ILE A 1 85 ? 5.459 -3.156 -6.910 1.00 95.69 85 ILE A C 1
ATOM 692 O O . ILE A 1 85 ? 6.635 -2.790 -6.918 1.00 95.69 85 ILE A O 1
ATOM 696 N N . ASN A 1 86 ? 5.134 -4.451 -6.881 1.00 93.81 86 ASN A N 1
ATOM 697 C CA . ASN A 1 86 ? 6.151 -5.496 -6.835 1.00 93.81 86 ASN A CA 1
ATOM 698 C C . ASN A 1 86 ? 6.997 -5.517 -8.115 1.00 93.81 86 ASN A C 1
ATOM 700 O O . ASN A 1 86 ? 8.225 -5.593 -8.029 1.00 93.81 86 ASN A O 1
ATOM 704 N N . ARG A 1 87 ? 6.389 -5.386 -9.299 1.00 92.56 87 ARG A N 1
ATOM 705 C CA . ARG A 1 87 ? 7.122 -5.271 -10.569 1.00 92.56 87 ARG A CA 1
ATOM 706 C C . ARG A 1 87 ? 8.090 -4.094 -10.535 1.00 92.56 87 ARG A C 1
ATOM 708 O O . ARG A 1 87 ? 9.285 -4.276 -10.776 1.00 92.56 87 ARG A O 1
ATOM 715 N N . GLU A 1 88 ? 7.609 -2.917 -10.153 1.00 92.50 88 GLU A N 1
ATOM 716 C CA . GLU A 1 88 ? 8.417 -1.705 -10.107 1.00 92.50 88 GLU A CA 1
ATOM 717 C C . GLU A 1 88 ? 9.436 -1.711 -8.976 1.00 92.50 88 GLU A C 1
ATOM 719 O O . GLU A 1 88 ? 10.434 -1.014 -9.081 1.00 92.50 88 GLU A O 1
ATOM 724 N N . MET A 1 89 ? 9.286 -2.525 -7.934 1.00 88.19 89 MET A N 1
ATOM 725 C CA . MET A 1 89 ? 10.311 -2.750 -6.906 1.00 88.19 89 MET A CA 1
ATOM 726 C C . MET A 1 89 ? 11.395 -3.740 -7.362 1.00 88.19 89 MET A C 1
ATOM 728 O O . MET A 1 89 ? 12.571 -3.588 -7.007 1.00 88.19 89 MET A O 1
ATOM 732 N N . PHE A 1 90 ? 11.043 -4.708 -8.213 1.00 83.94 90 PHE A N 1
ATOM 733 C CA . PHE A 1 90 ? 11.931 -5.783 -8.673 1.00 83.94 90 PHE A CA 1
ATOM 734 C C . PHE A 1 90 ? 12.364 -5.692 -10.147 1.00 83.94 90 PHE A C 1
ATOM 736 O O . PHE A 1 90 ? 12.965 -6.647 -10.643 1.00 83.94 90 PHE A O 1
ATOM 743 N N . ASN A 1 91 ? 12.136 -4.558 -10.820 1.00 78.62 91 ASN A N 1
ATOM 744 C CA . ASN A 1 91 ? 12.497 -4.346 -12.225 1.00 78.62 91 ASN A CA 1
ATOM 745 C C . ASN A 1 91 ? 13.970 -4.734 -12.503 1.00 78.62 91 ASN A C 1
ATOM 747 O O . ASN A 1 91 ? 14.904 -4.233 -11.861 1.00 78.62 91 ASN A O 1
ATOM 751 N N . ARG A 1 92 ? 14.150 -5.681 -13.438 1.00 68.38 92 ARG A N 1
ATOM 752 C CA . ARG A 1 92 ? 15.433 -6.316 -13.782 1.00 68.38 92 ARG A CA 1
ATOM 753 C C . ARG A 1 92 ? 16.365 -5.388 -14.549 1.00 68.38 92 ARG A C 1
ATOM 755 O O . ARG A 1 92 ? 17.576 -5.538 -14.402 1.00 68.38 92 ARG A O 1
ATOM 762 N N . ASP A 1 93 ? 15.837 -4.413 -15.277 1.00 69.31 93 ASP A N 1
ATOM 763 C CA . ASP A 1 93 ? 16.643 -3.504 -16.098 1.00 69.31 93 ASP A CA 1
ATOM 764 C C . ASP A 1 93 ? 17.545 -2.622 -15.226 1.00 69.31 93 ASP A C 1
ATOM 766 O O . ASP A 1 93 ? 18.672 -2.300 -15.591 1.00 69.31 93 ASP A O 1
ATOM 770 N N . ARG A 1 94 ? 17.138 -2.374 -13.973 1.00 68.25 94 ARG A N 1
ATOM 771 C CA . ARG A 1 94 ? 17.971 -1.708 -12.955 1.00 68.25 94 ARG A CA 1
ATOM 772 C C . ARG A 1 94 ? 19.145 -2.548 -12.443 1.00 68.25 94 ARG A C 1
ATOM 774 O O . ARG A 1 94 ? 19.976 -2.039 -11.695 1.00 68.25 94 ARG A O 1
ATOM 781 N N . ARG A 1 95 ? 19.189 -3.846 -12.760 1.00 63.50 95 ARG A N 1
ATOM 782 C CA . ARG A 1 95 ? 20.278 -4.758 -12.368 1.00 63.50 95 ARG A CA 1
ATOM 783 C C . ARG A 1 95 ? 21.319 -4.939 -13.474 1.00 63.50 95 ARG A C 1
ATOM 785 O O . ARG A 1 95 ? 22.329 -5.588 -13.216 1.00 63.50 95 ARG A O 1
ATOM 792 N N . GLN A 1 96 ? 21.086 -4.397 -14.670 1.00 63.25 96 GLN A N 1
ATOM 793 C CA . GLN A 1 96 ? 22.048 -4.462 -15.767 1.00 63.25 96 GLN A CA 1
ATOM 794 C C . GLN A 1 96 ? 23.244 -3.533 -15.505 1.00 63.25 96 GLN A C 1
ATOM 796 O O . GLN A 1 96 ? 23.123 -2.505 -14.834 1.00 63.25 96 GLN A O 1
ATOM 801 N N . VAL A 1 97 ? 24.422 -3.902 -16.015 1.00 48.53 97 VAL A N 1
ATOM 802 C CA . VAL A 1 97 ? 25.640 -3.083 -15.926 1.00 48.53 97 VAL A CA 1
ATOM 803 C C . VAL A 1 97 ? 25.409 -1.791 -16.718 1.00 48.53 97 VAL A C 1
ATOM 805 O O . VAL A 1 97 ? 25.097 -1.847 -17.899 1.00 48.53 97 VAL A O 1
ATOM 808 N N . GLY A 1 98 ? 25.500 -0.635 -16.054 1.00 55.25 98 GLY A N 1
ATOM 809 C CA . GLY A 1 98 ? 25.141 0.674 -16.628 1.00 55.25 98 GLY A CA 1
ATOM 810 C C . GLY A 1 98 ? 23.710 1.133 -16.317 1.00 55.25 98 GLY A C 1
ATOM 811 O O . GLY A 1 98 ? 23.411 2.318 -16.442 1.00 55.25 98 GLY A O 1
ATOM 812 N N . GLY A 1 99 ? 22.851 0.239 -15.812 1.00 55.22 99 GLY A N 1
ATOM 813 C CA . GLY A 1 99 ? 21.558 0.597 -15.240 1.00 55.22 99 GLY A CA 1
ATOM 814 C C . GLY A 1 99 ? 21.770 1.446 -13.989 1.00 55.22 99 GLY A C 1
ATOM 815 O O . GLY A 1 99 ? 22.309 0.975 -12.982 1.00 55.22 99 GLY A O 1
ATOM 816 N N . GLY A 1 100 ? 21.392 2.722 -14.056 1.00 57.16 100 GLY A N 1
ATOM 817 C CA . GLY A 1 100 ? 21.513 3.641 -12.930 1.00 57.16 100 GLY A CA 1
ATOM 818 C C . GLY A 1 100 ? 20.889 3.036 -11.671 1.00 57.16 100 GLY A C 1
ATOM 819 O O . GLY A 1 100 ? 19.754 2.567 -11.681 1.00 57.16 100 GLY A O 1
ATOM 820 N N . ARG A 1 101 ? 21.615 3.066 -10.546 1.00 64.81 101 ARG A N 1
ATOM 821 C CA . ARG A 1 101 ? 21.106 2.638 -9.223 1.00 64.81 101 ARG A CA 1
ATOM 822 C C . ARG A 1 101 ? 20.021 3.583 -8.663 1.00 64.81 101 ARG A C 1
ATOM 824 O O . ARG A 1 101 ? 19.765 3.555 -7.456 1.00 64.81 101 ARG A O 1
ATOM 831 N N . SER A 1 102 ? 19.455 4.445 -9.503 1.00 75.50 102 SER A N 1
ATOM 832 C CA . SER A 1 102 ? 18.484 5.483 -9.182 1.00 75.50 102 SER A CA 1
ATOM 833 C C . SER A 1 102 ? 17.056 4.937 -9.159 1.00 75.50 102 SER A C 1
ATOM 835 O O . SER A 1 102 ? 16.758 3.842 -9.644 1.00 75.50 102 SER A O 1
ATOM 837 N N . ILE A 1 103 ? 16.164 5.706 -8.542 1.00 86.50 103 ILE A N 1
ATOM 838 C CA . ILE A 1 103 ? 14.731 5.432 -8.557 1.00 86.50 103 ILE A CA 1
ATOM 839 C C . ILE A 1 103 ? 14.203 5.774 -9.947 1.00 86.50 103 ILE A C 1
ATOM 841 O O . ILE A 1 103 ? 14.307 6.911 -10.399 1.00 86.50 103 ILE A O 1
ATOM 845 N N . SER A 1 104 ? 13.659 4.775 -10.636 1.00 89.19 104 SER A N 1
ATOM 846 C CA . SER A 1 104 ? 12.975 4.977 -11.914 1.00 89.19 104 SER A CA 1
ATOM 847 C C . SER A 1 104 ? 11.719 5.829 -11.713 1.00 89.19 104 SER A C 1
ATOM 849 O O . SER A 1 104 ? 11.060 5.638 -10.689 1.00 89.19 104 SER A O 1
ATOM 851 N N . PRO A 1 105 ? 11.294 6.643 -12.695 1.00 91.06 105 PRO A N 1
ATOM 852 C CA . PRO A 1 105 ? 10.050 7.408 -12.599 1.00 91.06 105 PRO A CA 1
ATOM 853 C C . PRO A 1 105 ? 8.831 6.551 -12.232 1.00 91.06 105 PRO A C 1
ATOM 855 O O . PRO A 1 105 ? 8.010 6.983 -11.432 1.00 91.06 105 PRO A O 1
ATOM 858 N N . ALA A 1 106 ? 8.737 5.327 -12.771 1.00 93.38 106 ALA A N 1
ATOM 859 C CA . ALA A 1 106 ? 7.663 4.378 -12.460 1.00 93.38 106 ALA A CA 1
ATOM 860 C C . ALA A 1 106 ? 7.627 4.013 -10.973 1.00 93.38 106 ALA A C 1
ATOM 862 O O . ALA A 1 106 ? 6.632 4.264 -10.304 1.00 93.38 106 ALA A O 1
ATOM 863 N N . LEU A 1 107 ? 8.745 3.530 -10.428 1.00 93.75 107 LEU A N 1
ATOM 864 C CA . LEU A 1 107 ? 8.865 3.323 -8.985 1.00 93.75 107 LEU A CA 1
ATOM 865 C C . LEU A 1 107 ? 8.610 4.606 -8.180 1.00 93.75 107 LEU A C 1
ATOM 867 O O . LEU A 1 107 ? 7.985 4.523 -7.131 1.00 93.75 107 LEU A O 1
ATOM 871 N N . GLY A 1 108 ? 9.059 5.768 -8.667 1.00 94.81 108 GLY A N 1
ATOM 872 C CA . GLY A 1 108 ? 8.816 7.071 -8.043 1.00 94.81 108 GLY A CA 1
ATOM 873 C C . GLY A 1 108 ? 7.329 7.339 -7.811 1.00 94.81 108 GLY A C 1
ATOM 874 O O . GLY A 1 108 ? 6.939 7.716 -6.713 1.00 94.81 108 GLY A O 1
ATOM 875 N N . ALA A 1 109 ? 6.492 7.038 -8.802 1.00 96.81 109 ALA A N 1
ATOM 876 C CA . ALA A 1 109 ? 5.042 7.147 -8.682 1.00 96.81 109 ALA A CA 1
ATOM 877 C C . ALA A 1 109 ? 4.414 6.104 -7.741 1.00 96.81 109 ALA A C 1
ATOM 879 O O . ALA A 1 109 ? 3.337 6.330 -7.205 1.00 96.81 109 ALA A O 1
ATOM 880 N N . CYS A 1 110 ? 5.079 4.976 -7.482 1.00 97.62 110 CYS A N 1
ATOM 881 C CA . CYS A 1 110 ? 4.625 4.025 -6.467 1.00 97.62 110 CYS A CA 1
ATOM 882 C C . CYS A 1 110 ? 4.996 4.453 -5.037 1.00 97.62 110 CYS A C 1
ATOM 884 O O . CYS A 1 110 ? 4.404 3.940 -4.088 1.00 97.62 110 CYS A O 1
ATOM 886 N N . LEU A 1 111 ? 5.984 5.342 -4.848 1.00 97.38 111 LEU A N 1
ATOM 887 C CA . LEU A 1 111 ? 6.499 5.681 -3.514 1.00 97.38 111 LEU A CA 1
ATOM 888 C C . LEU A 1 111 ? 5.432 6.238 -2.559 1.00 97.38 111 LEU A C 1
ATOM 890 O O . LEU A 1 111 ? 5.452 5.807 -1.404 1.00 97.38 111 LEU A O 1
ATOM 894 N N . PRO A 1 112 ? 4.491 7.110 -2.979 1.00 98.44 112 PRO A N 1
ATOM 895 C CA . PRO A 1 112 ? 3.428 7.599 -2.100 1.00 98.44 112 PRO A CA 1
ATOM 896 C C . PRO A 1 112 ? 2.602 6.459 -1.502 1.00 98.44 112 PRO A C 1
ATOM 898 O O . PRO A 1 112 ? 2.477 6.360 -0.280 1.00 98.44 112 PRO A O 1
ATOM 901 N N . TYR A 1 113 ? 2.147 5.522 -2.339 1.00 98.44 113 TYR A N 1
ATOM 902 C CA . TYR A 1 113 ? 1.432 4.335 -1.880 1.00 98.44 113 TYR A CA 1
ATOM 903 C C . TYR A 1 113 ? 2.305 3.424 -1.011 1.00 98.44 113 TYR A C 1
ATOM 905 O O . TYR A 1 113 ? 1.870 2.985 0.051 1.00 98.44 113 TYR A O 1
ATOM 913 N N . ILE A 1 114 ? 3.553 3.145 -1.413 1.00 98.00 114 ILE A N 1
ATOM 914 C CA . ILE A 1 114 ? 4.466 2.293 -0.631 1.00 98.00 114 ILE A CA 1
ATOM 915 C C . ILE A 1 114 ? 4.701 2.904 0.759 1.00 98.00 114 ILE A C 1
ATOM 917 O O . ILE A 1 114 ? 4.733 2.177 1.756 1.00 98.00 114 ILE A O 1
ATOM 921 N N . LYS A 1 115 ? 4.852 4.232 0.852 1.00 97.88 115 LYS A N 1
ATOM 922 C CA . LYS A 1 115 ? 5.013 4.945 2.126 1.00 97.88 115 LYS A CA 1
ATOM 923 C C . LYS A 1 115 ? 3.749 4.848 2.963 1.00 97.88 115 LYS A C 1
ATOM 925 O O . LYS A 1 115 ? 3.845 4.481 4.132 1.00 97.88 115 LYS A O 1
ATOM 930 N N . PHE A 1 116 ? 2.591 5.085 2.357 1.00 98.50 116 PHE A N 1
ATOM 931 C CA . PHE A 1 116 ? 1.300 4.974 3.023 1.00 98.50 116 PHE A CA 1
ATOM 932 C C . PHE A 1 116 ? 1.061 3.561 3.580 1.00 98.50 116 PHE A C 1
ATOM 934 O O . PHE A 1 116 ? 0.785 3.409 4.768 1.00 98.50 116 PHE A O 1
ATOM 941 N N . LEU A 1 117 ? 1.293 2.518 2.774 1.00 98.44 117 LEU A N 1
ATOM 942 C CA . LEU A 1 117 ? 1.184 1.115 3.186 1.00 98.44 117 LEU A CA 1
ATOM 943 C C . LEU A 1 117 ? 2.161 0.769 4.319 1.00 98.44 117 LEU A C 1
ATOM 945 O O . LEU A 1 117 ? 1.805 0.066 5.266 1.00 98.44 117 LEU A O 1
ATOM 949 N N . ARG A 1 118 ? 3.401 1.270 4.258 1.00 97.44 118 ARG A N 1
ATOM 950 C CA . ARG A 1 118 ? 4.393 1.048 5.318 1.00 97.44 118 ARG A CA 1
ATOM 951 C C . ARG A 1 118 ? 3.926 1.630 6.650 1.00 97.44 118 ARG A C 1
ATOM 953 O O . ARG A 1 118 ? 4.063 0.963 7.676 1.00 97.44 118 ARG A O 1
ATOM 960 N N . GLU A 1 119 ? 3.396 2.850 6.647 1.00 98.00 119 GLU A N 1
ATOM 961 C CA . GLU A 1 119 ? 2.880 3.474 7.868 1.00 98.00 119 GLU A CA 1
ATOM 962 C C . GLU A 1 119 ? 1.582 2.801 8.346 1.00 98.00 119 GLU A C 1
ATOM 964 O O . GLU A 1 119 ? 1.437 2.564 9.546 1.00 98.00 119 GLU A O 1
ATOM 969 N N . ALA A 1 120 ? 0.714 2.353 7.431 1.00 98.06 120 ALA A N 1
ATOM 970 C CA . ALA A 1 120 ? -0.469 1.554 7.753 1.00 98.06 120 ALA A CA 1
ATOM 971 C C . ALA A 1 120 ? -0.121 0.265 8.513 1.00 98.06 120 ALA A C 1
ATOM 973 O O . ALA A 1 120 ? -0.715 -0.030 9.554 1.00 98.06 120 ALA A O 1
ATOM 974 N N . LEU A 1 121 ? 0.887 -0.477 8.043 1.00 97.88 121 LEU A N 1
ATOM 975 C CA . LEU A 1 121 ? 1.370 -1.698 8.697 1.00 97.88 121 LEU A CA 1
ATOM 976 C C . LEU A 1 121 ? 2.072 -1.408 10.035 1.00 97.88 121 LEU A C 1
ATOM 978 O O . LEU A 1 121 ? 1.943 -2.179 10.988 1.00 97.88 121 LEU A O 1
ATOM 982 N N . ARG A 1 122 ? 2.808 -0.293 10.144 1.00 96.75 122 ARG A N 1
ATOM 983 C CA . ARG A 1 122 ? 3.473 0.119 11.396 1.00 96.75 122 ARG A CA 1
ATOM 984 C C . ARG A 1 122 ? 2.482 0.512 12.482 1.00 96.75 122 ARG A C 1
ATOM 986 O O . ARG A 1 122 ? 2.697 0.149 13.641 1.00 96.75 122 ARG A O 1
ATOM 993 N N . ALA A 1 123 ? 1.416 1.211 12.101 1.00 97.38 123 ALA A N 1
ATOM 994 C CA . ALA A 1 123 ? 0.368 1.679 12.998 1.00 97.38 123 ALA A CA 1
ATOM 995 C C . ALA A 1 123 ? -0.512 0.546 13.550 1.00 97.38 123 ALA A C 1
ATOM 997 O O . ALA A 1 123 ? -1.253 0.770 14.505 1.00 97.38 123 ALA A O 1
ATOM 998 N N . LEU A 1 124 ? -0.436 -0.670 12.988 1.00 96.88 124 LEU A N 1
ATOM 999 C CA . LEU A 1 124 ? -1.214 -1.802 13.487 1.00 96.88 124 LEU A CA 1
ATOM 1000 C C . LEU A 1 124 ? -0.891 -2.089 14.967 1.00 96.88 124 LEU A C 1
ATOM 1002 O O . LEU A 1 124 ? 0.288 -2.082 15.361 1.00 96.88 124 LEU A O 1
ATOM 1006 N N . PRO A 1 125 ? -1.907 -2.403 15.793 1.00 95.75 125 PRO A N 1
ATOM 1007 C CA . PRO A 1 125 ? -1.692 -2.828 17.170 1.00 95.75 125 PRO A CA 1
ATOM 1008 C C . PRO A 1 125 ? -0.819 -4.079 17.253 1.00 95.75 125 PRO A C 1
ATOM 1010 O O . PRO A 1 125 ? -0.816 -4.915 16.350 1.00 95.75 125 PRO A O 1
ATOM 1013 N N . GLN A 1 126 ? -0.127 -4.262 18.379 1.00 94.75 126 GLN A N 1
ATOM 1014 C CA . GLN A 1 126 ? 0.803 -5.382 18.553 1.00 94.75 126 GLN A CA 1
ATOM 1015 C C . GLN A 1 126 ? 0.147 -6.757 18.352 1.00 94.75 126 GLN A C 1
ATOM 1017 O O . GLN A 1 126 ? 0.787 -7.653 17.816 1.00 94.75 126 GLN A O 1
ATOM 1022 N N . ARG A 1 127 ? -1.137 -6.916 18.698 1.00 94.75 127 ARG A N 1
ATOM 1023 C CA . ARG A 1 127 ? -1.879 -8.172 18.482 1.00 94.75 127 ARG A CA 1
ATOM 1024 C C . ARG A 1 127 ? -2.064 -8.554 17.005 1.00 94.75 127 ARG A C 1
ATOM 1026 O O . ARG A 1 127 ? -2.323 -9.712 16.718 1.00 94.75 127 ARG A O 1
ATOM 1033 N N . PHE A 1 128 ? -1.910 -7.604 16.081 1.00 94.44 128 PHE A N 1
ATOM 1034 C CA . PHE A 1 128 ? -1.916 -7.845 14.632 1.00 94.44 128 PHE A CA 1
ATOM 1035 C C . PHE A 1 128 ? -0.506 -8.043 14.058 1.00 94.44 128 PHE A C 1
ATOM 1037 O O . PHE A 1 128 ? -0.348 -8.312 12.870 1.00 94.44 128 PHE A O 1
ATOM 1044 N N . LYS A 1 129 ? 0.537 -7.906 14.883 1.00 94.31 129 LYS A N 1
ATOM 1045 C CA . LYS A 1 129 ? 1.930 -8.084 14.476 1.00 94.31 129 LYS A CA 1
ATOM 1046 C C . LYS A 1 129 ? 2.370 -9.496 14.824 1.00 94.31 129 LYS A C 1
ATOM 1048 O O . LYS A 1 129 ? 2.621 -9.825 15.981 1.00 94.31 129 LYS A O 1
ATOM 1053 N N . TYR A 1 130 ? 2.484 -10.325 13.797 1.00 94.25 130 TYR A N 1
ATOM 1054 C CA . TYR A 1 130 ? 2.978 -11.684 13.939 1.00 94.25 130 TYR A CA 1
ATOM 1055 C C . TYR A 1 130 ? 4.510 -11.717 14.059 1.00 94.25 130 TYR A C 1
ATOM 1057 O O . TYR A 1 130 ? 5.217 -11.022 13.326 1.00 94.25 130 TYR A O 1
ATOM 1065 N N . LYS A 1 131 ? 5.025 -12.556 14.966 1.00 94.44 131 LYS A N 1
ATOM 1066 C CA . LYS A 1 131 ? 6.452 -12.881 15.097 1.00 94.44 131 LYS A CA 1
ATOM 1067 C C . LYS A 1 131 ? 6.597 -14.398 15.169 1.00 94.44 131 LYS A C 1
ATOM 1069 O O . LYS A 1 131 ? 6.222 -15.003 16.167 1.00 94.44 131 LYS A O 1
ATOM 1074 N N . GLY A 1 132 ? 7.149 -14.997 14.122 1.00 92.81 132 GLY A N 1
ATOM 1075 C CA . GLY A 1 132 ? 7.309 -16.442 14.008 1.00 92.81 132 GLY A CA 1
ATOM 1076 C C . GLY A 1 132 ? 7.654 -16.852 12.580 1.00 92.81 132 GLY A C 1
ATOM 1077 O O . GLY A 1 132 ? 8.116 -16.028 11.789 1.00 92.81 132 GLY A O 1
ATOM 1078 N N . GLU A 1 133 ? 7.425 -18.121 12.256 1.00 90.88 133 GLU A N 1
ATOM 1079 C CA . GLU A 1 133 ? 7.646 -18.659 10.914 1.00 90.88 133 GLU A CA 1
ATOM 1080 C C . GLU A 1 133 ? 6.477 -18.299 9.988 1.00 90.88 133 GLU A C 1
ATOM 1082 O O . GLU A 1 133 ? 5.315 -18.548 10.300 1.00 90.88 133 GLU A O 1
ATOM 1087 N N . ALA A 1 134 ? 6.792 -17.744 8.819 1.00 86.94 134 ALA A N 1
ATOM 1088 C CA . ALA A 1 134 ? 5.844 -17.556 7.729 1.00 86.94 134 ALA A CA 1
ATOM 1089 C C . ALA A 1 134 ? 6.327 -18.332 6.501 1.00 86.94 134 ALA A C 1
ATOM 1091 O O . ALA A 1 134 ? 7.528 -18.423 6.245 1.00 86.94 134 ALA A O 1
ATOM 1092 N N . ARG A 1 135 ? 5.389 -18.880 5.725 1.00 84.38 135 ARG A N 1
ATOM 1093 C CA . ARG A 1 135 ? 5.685 -19.670 4.524 1.00 84.38 135 ARG A CA 1
ATOM 1094 C C . ARG A 1 135 ? 5.214 -18.936 3.280 1.00 84.38 135 ARG A C 1
ATOM 1096 O O . ARG A 1 135 ? 4.139 -18.343 3.274 1.00 84.38 135 ARG A O 1
ATOM 1103 N N . ARG A 1 136 ? 6.003 -19.012 2.208 1.00 82.00 136 ARG A N 1
ATOM 1104 C CA . ARG A 1 136 ? 5.665 -18.449 0.899 1.00 82.00 136 ARG A CA 1
ATOM 1105 C C . ARG A 1 136 ? 5.726 -19.541 -0.159 1.00 82.00 136 ARG A C 1
ATOM 1107 O O . ARG A 1 136 ? 6.793 -20.086 -0.424 1.00 82.00 136 ARG A O 1
ATOM 1114 N N . GLY A 1 137 ? 4.589 -19.819 -0.791 1.00 80.94 137 GLY A N 1
ATOM 1115 C CA . GLY A 1 137 ? 4.548 -20.644 -1.993 1.00 80.94 137 GLY A CA 1
ATOM 1116 C C . GLY A 1 137 ? 5.132 -19.884 -3.183 1.00 80.94 137 GLY A C 1
ATOM 1117 O O . GLY A 1 137 ? 4.811 -18.716 -3.405 1.00 80.94 137 GLY A O 1
ATOM 1118 N N . VAL A 1 138 ? 5.987 -20.541 -3.959 1.00 77.44 138 VAL A N 1
ATOM 1119 C CA . VAL A 1 138 ? 6.504 -20.024 -5.230 1.00 77.44 138 VAL A CA 1
ATOM 1120 C C . VAL A 1 138 ? 6.282 -21.071 -6.314 1.00 77.44 138 VAL A C 1
ATOM 1122 O O . VAL A 1 138 ? 6.497 -22.258 -6.091 1.00 77.44 138 VAL A O 1
ATOM 1125 N N . LYS A 1 139 ? 5.841 -20.636 -7.500 1.00 68.69 139 LYS A N 1
ATOM 1126 C CA . LYS A 1 139 ? 5.550 -21.548 -8.619 1.00 68.69 139 LYS A CA 1
ATOM 1127 C C . LYS A 1 139 ? 6.806 -22.262 -9.139 1.00 68.69 139 LYS A C 1
ATOM 1129 O O . LYS A 1 139 ? 6.704 -23.362 -9.666 1.00 68.69 139 LYS A O 1
ATOM 1134 N N . TRP A 1 140 ? 7.979 -21.644 -8.988 1.00 65.25 140 TRP A N 1
ATOM 1135 C CA . TRP A 1 140 ? 9.231 -22.117 -9.573 1.00 65.25 140 TRP A CA 1
ATOM 1136 C C . TRP A 1 140 ? 10.353 -22.156 -8.533 1.00 65.25 140 TRP A C 1
ATOM 1138 O O . TRP A 1 140 ? 10.875 -21.117 -8.144 1.00 65.25 140 TRP A O 1
ATOM 1148 N N . VAL A 1 141 ? 10.737 -23.368 -8.125 1.00 60.75 141 VAL A N 1
ATOM 1149 C CA . VAL A 1 141 ? 11.978 -23.673 -7.368 1.00 60.75 141 VAL A CA 1
ATOM 1150 C C . VAL A 1 141 ? 12.810 -24.757 -8.068 1.00 60.75 141 VAL A C 1
ATOM 1152 O O . VAL A 1 141 ? 13.706 -25.384 -7.501 1.00 60.75 141 VAL A O 1
ATOM 1155 N N . TYR A 1 142 ? 12.472 -24.965 -9.334 1.00 58.62 142 TYR A N 1
ATOM 1156 C CA . TYR A 1 142 ? 12.935 -26.016 -10.210 1.00 58.62 142 TYR A CA 1
ATOM 1157 C C . TYR A 1 142 ? 13.845 -25.379 -11.263 1.00 58.62 142 TYR A C 1
ATOM 1159 O O . TYR A 1 142 ? 13.330 -24.674 -12.133 1.00 58.62 142 TYR A O 1
ATOM 1167 N N . PRO A 1 143 ? 15.176 -25.563 -11.223 1.00 59.31 143 PRO A N 1
ATOM 1168 C CA . PRO A 1 143 ? 16.001 -25.360 -12.413 1.00 59.31 143 PRO A CA 1
ATOM 1169 C C . PRO A 1 143 ? 15.495 -26.187 -13.616 1.00 59.31 143 PRO A C 1
ATOM 1171 O O . PRO A 1 143 ? 15.633 -25.736 -14.749 1.00 59.31 143 PRO A O 1
ATOM 1174 N N . SER A 1 144 ? 14.849 -27.338 -13.370 1.00 57.75 144 SER A N 1
ATOM 1175 C CA . SER A 1 144 ? 14.034 -28.113 -14.324 1.00 57.75 144 SER A CA 1
ATOM 1176 C C . SER A 1 144 ? 12.946 -28.916 -13.579 1.00 57.75 144 SER A C 1
ATOM 1178 O O . SER A 1 144 ? 13.123 -29.153 -12.380 1.00 57.75 144 SER A O 1
ATOM 1180 N N . PRO A 1 145 ? 11.844 -29.355 -14.231 1.00 61.12 145 PRO A N 1
ATOM 1181 C CA . PRO A 1 145 ? 10.765 -30.121 -13.584 1.00 61.12 145 PRO A CA 1
ATOM 1182 C C . PRO A 1 145 ? 11.232 -31.350 -12.788 1.00 61.12 145 PRO A C 1
ATOM 1184 O O . PRO A 1 145 ? 10.637 -31.674 -11.765 1.00 61.12 145 PRO A O 1
ATOM 1187 N N . ASP A 1 146 ? 12.336 -31.973 -13.207 1.00 64.81 146 ASP A N 1
ATOM 1188 C CA . ASP A 1 146 ? 12.902 -33.165 -12.566 1.00 64.81 146 ASP A CA 1
ATOM 1189 C C . ASP A 1 146 ? 13.821 -32.844 -11.370 1.00 64.81 146 ASP A C 1
ATOM 1191 O O . ASP A 1 146 ? 14.244 -33.744 -10.650 1.00 64.81 146 ASP A O 1
ATOM 1195 N N . HIS A 1 147 ? 14.186 -31.574 -11.162 1.00 63.38 147 HIS A N 1
ATOM 1196 C CA . HIS A 1 147 ? 15.197 -31.167 -10.182 1.00 63.38 147 HIS A CA 1
ATOM 1197 C C . HIS A 1 147 ? 14.663 -30.058 -9.272 1.00 63.38 147 HIS A C 1
ATOM 1199 O O . HIS A 1 147 ? 14.799 -28.870 -9.564 1.00 63.38 147 HIS A O 1
ATOM 1205 N N . HIS A 1 148 ? 14.090 -30.436 -8.127 1.00 70.00 148 HIS A N 1
ATOM 1206 C CA . HIS A 1 148 ? 13.749 -29.498 -7.055 1.00 70.00 148 HIS A CA 1
ATOM 1207 C C . HIS A 1 148 ? 15.022 -29.110 -6.282 1.00 70.00 148 HIS A C 1
ATOM 1209 O O . HIS A 1 148 ? 15.608 -29.954 -5.607 1.00 70.00 148 HIS A O 1
ATOM 1215 N N . ASN A 1 149 ? 15.471 -27.849 -6.356 1.00 70.00 149 ASN A N 1
ATOM 1216 C CA . ASN A 1 149 ? 16.661 -27.399 -5.613 1.00 70.00 149 ASN A CA 1
ATOM 1217 C C . ASN A 1 149 ? 16.440 -26.069 -4.863 1.00 70.00 149 ASN A C 1
ATOM 1219 O O . ASN A 1 149 ? 17.067 -25.048 -5.187 1.00 70.00 149 ASN A O 1
ATOM 1223 N N . PRO A 1 150 ? 15.579 -26.076 -3.827 1.00 69.81 150 PRO A N 1
ATOM 1224 C CA . PRO A 1 150 ? 15.275 -24.894 -3.024 1.00 69.81 150 PRO A CA 1
ATOM 1225 C C . PRO A 1 150 ? 16.510 -24.346 -2.302 1.00 69.81 150 PRO A C 1
ATOM 1227 O O . PRO A 1 150 ? 16.694 -23.132 -2.249 1.00 69.81 150 PRO A O 1
ATOM 1230 N N . THR A 1 151 ? 17.414 -25.211 -1.832 1.00 69.81 151 THR A N 1
ATOM 1231 C CA . THR A 1 151 ? 18.648 -24.809 -1.136 1.00 69.81 151 THR A CA 1
ATOM 1232 C C . THR A 1 151 ? 19.565 -23.966 -2.024 1.00 69.81 151 THR A C 1
ATOM 1234 O O . THR A 1 151 ? 20.168 -23.002 -1.557 1.00 69.81 151 THR A O 1
ATOM 1237 N N . SER A 1 152 ? 19.656 -24.281 -3.322 1.00 66.50 152 SER A N 1
ATOM 1238 C CA . SER A 1 152 ? 20.429 -23.479 -4.275 1.00 66.50 152 SER A CA 1
ATOM 1239 C C . SER A 1 152 ? 19.731 -22.179 -4.687 1.00 66.50 152 SER A C 1
ATOM 1241 O O . SER A 1 152 ? 20.399 -21.165 -4.894 1.00 66.50 152 SER A O 1
ATOM 1243 N N . HIS A 1 153 ? 18.400 -22.207 -4.795 1.00 64.50 153 HIS A N 1
ATOM 1244 C CA . HIS A 1 153 ? 17.591 -21.069 -5.223 1.00 64.50 153 HIS A CA 1
ATOM 1245 C C . HIS A 1 153 ? 17.520 -19.993 -4.129 1.00 64.50 153 HIS A C 1
ATOM 1247 O O . HIS A 1 153 ? 17.610 -18.800 -4.414 1.00 64.50 153 HIS A O 1
ATOM 1253 N N . PHE A 1 154 ? 17.457 -20.421 -2.865 1.00 66.31 154 PHE A N 1
ATOM 1254 C CA . PHE A 1 154 ? 17.315 -19.565 -1.689 1.00 66.31 154 PHE A CA 1
ATOM 1255 C C . PHE A 1 154 ? 18.586 -19.483 -0.828 1.00 66.31 154 PHE A C 1
ATOM 1257 O O . PHE A 1 154 ? 18.495 -19.242 0.373 1.00 66.31 154 PHE A O 1
ATOM 1264 N N . LYS A 1 155 ? 19.786 -19.627 -1.421 1.00 57.78 155 LYS A N 1
ATOM 1265 C CA . LYS A 1 155 ? 21.100 -19.664 -0.723 1.00 57.78 155 LYS A CA 1
ATOM 1266 C C . LYS A 1 155 ? 21.345 -18.577 0.335 1.00 57.78 155 LYS A C 1
ATOM 1268 O O . LYS A 1 155 ? 22.244 -18.725 1.152 1.00 57.78 155 LYS A O 1
ATOM 1273 N N . THR A 1 156 ? 20.604 -17.472 0.304 1.00 57.12 156 THR A N 1
ATOM 1274 C CA . THR A 1 156 ? 20.748 -16.342 1.238 1.00 57.12 156 THR A CA 1
ATOM 1275 C C . THR A 1 156 ? 19.500 -16.066 2.084 1.00 57.12 156 THR A C 1
ATOM 1277 O O . THR A 1 156 ? 19.355 -14.957 2.591 1.00 57.12 156 THR A O 1
ATOM 1280 N N . GLY A 1 157 ? 18.609 -17.050 2.263 1.00 45.19 157 GLY A N 1
ATOM 1281 C CA . GLY A 1 157 ? 17.445 -16.918 3.149 1.00 45.19 157 GLY A CA 1
ATOM 1282 C C . GLY A 1 157 ? 16.467 -15.834 2.693 1.00 45.19 157 GLY A C 1
ATOM 1283 O O . GLY A 1 157 ? 16.065 -14.984 3.485 1.00 45.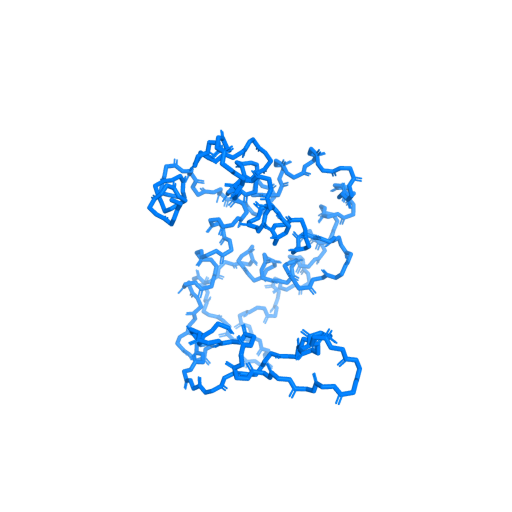19 157 GLY A O 1
ATOM 1284 N N . ARG A 1 158 ? 16.135 -15.829 1.400 1.00 43.81 158 ARG A N 1
ATOM 1285 C CA . ARG A 1 158 ? 15.110 -14.956 0.814 1.00 43.81 158 ARG A CA 1
ATOM 1286 C C . ARG A 1 158 ? 13.923 -15.759 0.335 1.00 43.81 158 ARG A C 1
ATOM 1288 O O . ARG A 1 158 ? 14.175 -16.901 -0.085 1.00 43.81 158 ARG A O 1
#